Protein AF-A0A1F7IFG2-F1 (afdb_monomer_lite)

Foldseek 3Di:
DDDPPDVVVVVVVVVVLLPPCVVVVVVLVVVVVVLVVCVVVLVVLVVVLVVCVVPDDPPDDCVVNVVSVVVSVVVVVVSVVSVVVSVVVVVVSVVVSVVVCVVVVVVVVVVVVVVVVVD

Organism: NCBI:txid1802056

InterPro domains:
  IPR036640 ABC transporter type 1, transmembrane domain superfamily [SSF90123] (12-115)

Structure (mmCIF, N/CA/C/O backbone):
data_AF-A0A1F7IFG2-F1
#
_entry.id   AF-A0A1F7IFG2-F1
#
loop_
_atom_site.group_PDB
_atom_site.id
_atom_site.type_symbol
_atom_site.label_atom_id
_atom_site.label_alt_id
_atom_site.label_comp_id
_atom_site.label_asym_id
_atom_site.label_entity_id
_atom_site.label_seq_id
_atom_site.pdbx_PDB_ins_code
_atom_site.Cartn_x
_atom_site.Cartn_y
_atom_site.Cartn_z
_atom_site.occupancy
_atom_site.B_iso_or_equiv
_atom_site.auth_seq_id
_atom_site.auth_comp_id
_atom_site.auth_asym_id
_atom_site.auth_atom_id
_atom_site.pdbx_PDB_model_num
ATOM 1 N N . MET A 1 1 ? 1.503 -25.783 -38.163 1.00 37.00 1 MET A N 1
ATOM 2 C CA . MET A 1 1 ? 1.775 -26.229 -36.776 1.00 37.00 1 MET A CA 1
ATOM 3 C C . MET A 1 1 ? 1.340 -25.140 -35.796 1.00 37.00 1 MET A C 1
ATOM 5 O O . MET A 1 1 ? 1.953 -24.080 -35.785 1.00 37.00 1 MET A O 1
ATOM 9 N N . LYS A 1 2 ? 0.261 -25.348 -35.023 1.00 42.44 2 LYS A N 1
ATOM 10 C CA . LYS A 1 2 ? -0.189 -24.399 -33.985 1.00 42.44 2 LYS A CA 1
ATOM 11 C C . LYS A 1 2 ? 0.807 -24.443 -32.819 1.00 42.44 2 LYS A C 1
ATOM 13 O O . LYS A 1 2 ? 0.785 -25.391 -32.041 1.00 42.44 2 LYS A O 1
ATOM 18 N N . LYS A 1 3 ? 1.693 -23.445 -32.708 1.00 52.19 3 LYS A N 1
ATOM 19 C CA . LYS A 1 3 ? 2.486 -23.220 -31.489 1.00 52.19 3 LYS A CA 1
ATOM 20 C C . LYS A 1 3 ? 1.487 -22.986 -30.356 1.00 52.19 3 LYS A C 1
ATOM 22 O O . LYS A 1 3 ? 0.774 -21.985 -30.375 1.00 52.19 3 LYS A O 1
ATOM 27 N N . GLN A 1 4 ? 1.378 -23.924 -29.417 1.00 57.19 4 GLN A N 1
ATOM 28 C CA . GLN A 1 4 ? 0.652 -23.666 -28.181 1.00 57.19 4 GLN A CA 1
ATOM 29 C C . GLN A 1 4 ? 1.391 -22.541 -27.460 1.00 57.19 4 GLN A C 1
ATOM 31 O O . GLN A 1 4 ? 2.494 -22.747 -26.960 1.00 57.19 4 GLN A O 1
ATOM 36 N N . PHE A 1 5 ? 0.813 -21.342 -27.465 1.00 55.78 5 PHE A N 1
ATOM 37 C CA . PHE A 1 5 ? 1.291 -20.227 -26.662 1.00 55.78 5 PHE A CA 1
ATOM 38 C C . PHE A 1 5 ? 1.147 -20.624 -25.192 1.00 55.78 5 PHE A C 1
ATOM 40 O O . PHE A 1 5 ? 0.066 -20.527 -24.614 1.00 55.78 5 PHE A O 1
ATOM 47 N N . ARG A 1 6 ? 2.223 -21.131 -24.585 1.00 69.62 6 ARG A N 1
ATOM 48 C CA . ARG A 1 6 ? 2.272 -21.302 -23.135 1.00 69.62 6 ARG A CA 1
ATOM 49 C C . ARG A 1 6 ? 2.383 -19.916 -22.516 1.00 69.62 6 ARG A C 1
ATOM 51 O O . ARG A 1 6 ? 3.211 -19.114 -22.935 1.00 69.62 6 ARG A O 1
ATOM 58 N N . LEU A 1 7 ? 1.610 -19.654 -21.463 1.00 62.19 7 LEU A N 1
ATOM 59 C CA . LEU A 1 7 ? 1.720 -18.415 -20.682 1.00 62.19 7 LEU A CA 1
ATOM 60 C C . LEU A 1 7 ? 3.163 -18.168 -20.198 1.00 62.19 7 LEU A C 1
ATOM 62 O O . LEU A 1 7 ? 3.600 -17.024 -20.115 1.00 62.19 7 LEU A O 1
ATOM 66 N N . SER A 1 8 ? 3.950 -19.230 -19.991 1.00 64.81 8 SER A N 1
ATOM 67 C CA . SER A 1 8 ? 5.381 -19.145 -19.668 1.00 64.81 8 SER A CA 1
ATOM 68 C C . SER A 1 8 ? 6.228 -18.422 -20.724 1.00 64.81 8 SER A C 1
ATOM 70 O O . SER A 1 8 ? 7.229 -17.797 -20.370 1.00 64.81 8 SER A O 1
ATOM 72 N N . ASP A 1 9 ? 5.840 -18.478 -22.001 1.00 68.06 9 ASP A N 1
ATOM 73 C CA . ASP A 1 9 ? 6.558 -17.814 -23.097 1.00 68.06 9 ASP A CA 1
ATOM 74 C C . ASP A 1 9 ? 6.251 -16.315 -23.175 1.00 68.06 9 ASP A C 1
ATOM 76 O O . ASP A 1 9 ? 7.015 -15.574 -23.785 1.00 68.06 9 ASP A O 1
ATOM 80 N N . LEU A 1 10 ? 5.183 -15.852 -22.515 1.00 65.38 10 LEU A N 1
ATOM 81 C CA . LEU A 1 10 ? 4.872 -14.429 -22.342 1.00 65.38 10 LEU A CA 1
ATOM 82 C C . LEU A 1 10 ? 5.541 -13.860 -21.087 1.00 65.38 10 LEU A C 1
ATOM 84 O O . LEU A 1 10 ? 6.017 -12.727 -21.090 1.00 65.38 10 LEU A O 1
ATOM 88 N N . VAL A 1 11 ? 5.653 -14.667 -20.029 1.00 69.56 11 VAL A N 1
ATOM 89 C CA . VAL A 1 11 ? 6.291 -14.244 -18.774 1.00 69.56 11 VAL A CA 1
ATOM 90 C C . VAL A 1 11 ? 7.788 -13.985 -18.966 1.00 69.56 11 VAL A C 1
ATOM 92 O O . VAL A 1 11 ? 8.295 -12.993 -18.455 1.00 69.56 11 VAL A O 1
ATOM 95 N N . LYS A 1 12 ? 8.501 -14.809 -19.746 1.00 70.00 12 LYS A N 1
ATOM 96 C CA . LYS A 1 12 ? 9.939 -14.619 -20.034 1.00 70.00 12 LYS A CA 1
ATOM 97 C C . LYS A 1 12 ? 10.293 -13.252 -20.647 1.00 70.00 12 LYS A C 1
ATOM 99 O O . LYS A 1 12 ? 11.182 -12.596 -20.108 1.00 70.00 12 LYS A O 1
ATOM 104 N N . PRO A 1 13 ? 9.657 -12.800 -21.743 1.00 69.19 13 PRO A N 1
ATOM 105 C CA . PRO A 1 13 ? 9.950 -11.498 -22.330 1.00 69.19 13 PRO A CA 1
ATOM 106 C C . PRO A 1 13 ? 9.509 -10.349 -21.425 1.00 69.19 13 PRO A C 1
ATOM 108 O O . PRO A 1 13 ? 10.246 -9.379 -21.322 1.00 69.19 13 PRO A O 1
ATOM 111 N N . ILE A 1 14 ? 8.389 -10.465 -20.703 1.00 69.88 14 ILE A N 1
ATOM 112 C CA . ILE A 1 14 ? 7.978 -9.455 -19.709 1.00 69.88 14 ILE A CA 1
ATOM 113 C C . ILE A 1 14 ? 9.033 -9.337 -18.603 1.00 69.88 14 ILE A C 1
ATOM 115 O O . ILE A 1 14 ? 9.448 -8.237 -18.250 1.00 69.88 14 ILE A O 1
ATOM 119 N N . TRP A 1 15 ? 9.530 -10.470 -18.110 1.00 68.44 15 TRP A N 1
ATOM 120 C CA . TRP A 1 15 ? 10.585 -10.530 -17.102 1.00 68.44 15 TRP A CA 1
ATOM 121 C C . TRP A 1 15 ? 11.919 -9.962 -17.604 1.00 68.44 15 TRP A C 1
ATOM 123 O O . TRP A 1 15 ? 12.641 -9.308 -16.854 1.00 68.44 15 TRP A O 1
ATOM 133 N N . PHE A 1 16 ? 12.241 -10.179 -18.882 1.00 69.81 16 PHE A N 1
ATOM 134 C CA . PHE A 1 16 ? 13.419 -9.605 -19.532 1.00 69.81 16 PHE A CA 1
ATOM 135 C C . PHE A 1 16 ? 13.283 -8.086 -19.737 1.00 69.81 16 PHE A C 1
ATO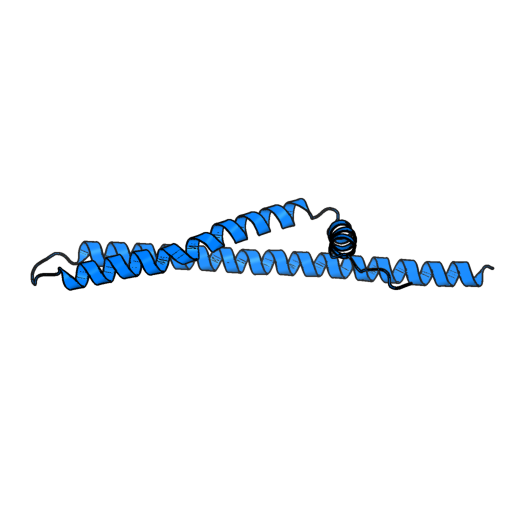M 137 O O . PHE A 1 16 ? 14.222 -7.347 -19.450 1.00 69.81 16 PHE A O 1
ATOM 144 N N . LEU A 1 17 ? 12.106 -7.611 -20.160 1.00 69.00 17 LEU A N 1
ATOM 145 C CA . LEU A 1 17 ? 11.788 -6.190 -20.355 1.00 69.00 17 LEU A CA 1
ATOM 146 C C . LEU A 1 17 ? 11.786 -5.406 -19.036 1.00 69.00 17 LEU A C 1
ATOM 148 O O . LEU A 1 17 ? 12.173 -4.240 -19.013 1.00 69.00 17 LEU A O 1
ATOM 152 N N . LEU A 1 18 ? 11.406 -6.052 -17.930 1.00 67.88 18 LEU A N 1
ATOM 153 C CA . LEU A 1 18 ? 11.464 -5.469 -16.586 1.00 67.88 18 LEU A CA 1
ATOM 154 C C . LEU A 1 18 ? 12.914 -5.233 -16.102 1.00 67.88 18 LEU A C 1
ATOM 156 O O . LEU A 1 18 ? 13.153 -4.416 -15.207 1.00 67.88 18 LEU A O 1
ATOM 160 N N . GLY A 1 19 ? 13.888 -5.911 -16.724 1.00 68.62 19 GLY A N 1
ATOM 161 C CA . GLY A 1 19 ? 15.312 -5.575 -16.691 1.00 68.62 19 GLY A CA 1
ATOM 162 C C . GLY A 1 19 ? 15.890 -5.277 -15.300 1.00 68.62 19 GLY A C 1
ATOM 163 O O . GLY A 1 19 ? 15.687 -6.015 -14.331 1.00 68.62 19 GLY A O 1
ATOM 164 N N . GLY A 1 20 ? 16.653 -4.180 -15.205 1.00 65.56 20 GLY A N 1
ATOM 165 C CA . GLY A 1 20 ? 17.385 -3.753 -14.003 1.00 65.56 20 GLY A CA 1
ATOM 166 C C . GLY A 1 20 ? 16.518 -3.250 -12.841 1.00 65.56 20 GLY A C 1
ATOM 167 O O . GLY A 1 20 ? 16.999 -3.196 -11.710 1.00 65.56 20 GLY A O 1
ATOM 168 N N . LYS A 1 21 ? 15.232 -2.947 -13.071 1.00 67.69 21 LYS A N 1
ATOM 169 C CA . LYS A 1 21 ? 14.316 -2.441 -12.030 1.00 67.69 21 LYS A CA 1
ATOM 170 C C . LYS A 1 21 ? 13.461 -3.539 -11.370 1.00 67.69 21 LYS A C 1
ATOM 172 O O . LYS A 1 21 ? 12.636 -3.251 -10.503 1.00 67.69 21 LYS A O 1
ATOM 177 N N . LYS A 1 22 ? 13.729 -4.815 -11.685 1.00 73.38 22 LYS A N 1
ATOM 178 C CA . LYS A 1 22 ? 13.070 -6.011 -11.116 1.00 73.38 22 LYS A CA 1
ATOM 179 C C . LYS A 1 22 ? 12.986 -6.035 -9.585 1.00 73.38 22 LYS A C 1
ATOM 181 O O . LYS A 1 22 ? 11.975 -6.453 -9.033 1.00 73.38 22 LYS A O 1
ATOM 186 N N . ARG A 1 23 ? 14.029 -5.567 -8.886 1.00 72.38 23 ARG A N 1
ATOM 187 C CA . ARG A 1 23 ? 14.092 -5.594 -7.413 1.00 72.38 23 ARG A CA 1
ATOM 188 C C . ARG A 1 23 ? 13.167 -4.556 -6.779 1.00 72.38 23 ARG A C 1
ATOM 190 O O . ARG A 1 23 ? 12.532 -4.859 -5.779 1.00 72.38 23 ARG A O 1
ATOM 197 N N . GLN A 1 24 ? 13.062 -3.368 -7.379 1.00 73.19 24 GLN A N 1
ATOM 198 C CA . GLN A 1 24 ? 12.109 -2.345 -6.939 1.00 73.19 24 GLN A CA 1
ATOM 199 C C . GLN A 1 24 ? 10.674 -2.804 -7.196 1.00 73.19 24 GLN A C 1
ATOM 201 O O . GLN A 1 24 ? 9.846 -2.703 -6.300 1.00 73.19 24 GLN A O 1
ATOM 206 N N . PHE A 1 25 ? 10.398 -3.378 -8.370 1.00 76.12 25 PHE A N 1
ATOM 207 C CA . PHE A 1 25 ? 9.073 -3.915 -8.683 1.00 76.12 25 PHE A CA 1
ATOM 208 C C . PHE A 1 25 ? 8.646 -5.019 -7.705 1.00 76.12 25 PHE A C 1
ATOM 210 O O . PHE A 1 25 ? 7.580 -4.919 -7.110 1.00 76.12 25 PHE A O 1
ATOM 217 N N . LEU A 1 26 ? 9.503 -6.021 -7.464 1.00 78.81 26 LEU A N 1
ATOM 218 C CA . LEU A 1 26 ? 9.223 -7.105 -6.510 1.00 78.81 26 LEU A CA 1
ATOM 219 C C . LEU A 1 26 ? 9.023 -6.599 -5.077 1.00 78.81 26 LEU A C 1
ATOM 221 O O . LEU A 1 26 ? 8.171 -7.116 -4.357 1.00 78.81 26 LEU A O 1
ATOM 225 N N . PHE A 1 27 ? 9.796 -5.594 -4.660 1.00 80.69 27 PHE A N 1
ATOM 226 C CA . PHE A 1 27 ? 9.660 -4.993 -3.336 1.00 80.69 27 PHE A CA 1
ATOM 227 C C . PHE A 1 27 ? 8.299 -4.307 -3.168 1.00 80.69 27 PHE A C 1
ATOM 229 O O . PHE A 1 27 ? 7.586 -4.583 -2.204 1.00 80.69 27 PHE A O 1
ATOM 236 N N . TRP A 1 28 ? 7.902 -3.473 -4.133 1.00 78.06 28 TRP A N 1
ATOM 237 C CA . TRP A 1 28 ? 6.608 -2.791 -4.105 1.00 78.06 28 TRP A CA 1
ATOM 238 C C . TRP A 1 28 ? 5.426 -3.755 -4.248 1.00 78.06 28 TRP A C 1
ATOM 240 O O . TRP A 1 28 ? 4.446 -3.605 -3.527 1.00 78.06 28 TRP A O 1
ATOM 250 N N . GLU A 1 29 ? 5.529 -4.780 -5.094 1.00 79.75 29 GLU A N 1
ATOM 251 C CA . GLU A 1 29 ? 4.523 -5.848 -5.198 1.00 79.75 29 GLU A CA 1
ATOM 252 C C . GLU A 1 29 ? 4.344 -6.591 -3.869 1.00 79.75 29 GLU A C 1
ATOM 254 O O . GLU A 1 29 ? 3.223 -6.771 -3.401 1.00 79.75 29 GLU A O 1
ATOM 259 N N . THR A 1 30 ? 5.440 -6.952 -3.197 1.00 83.19 30 THR A N 1
ATOM 260 C CA . THR A 1 30 ? 5.373 -7.628 -1.889 1.00 83.19 30 THR A CA 1
ATOM 261 C C . THR A 1 30 ? 4.653 -6.762 -0.851 1.00 83.19 30 THR A C 1
ATOM 263 O O . THR A 1 30 ? 3.796 -7.252 -0.114 1.00 83.19 30 THR A O 1
ATOM 266 N N . ILE A 1 31 ? 4.948 -5.458 -0.824 1.00 83.00 31 ILE A N 1
ATOM 267 C CA . ILE A 1 31 ? 4.252 -4.501 0.046 1.00 83.00 31 ILE A CA 1
ATOM 268 C C . ILE A 1 31 ? 2.768 -4.408 -0.326 1.00 83.00 31 ILE A C 1
ATOM 270 O O . ILE A 1 31 ? 1.923 -4.383 0.566 1.00 83.00 31 ILE A O 1
ATOM 274 N N . LEU A 1 32 ? 2.428 -4.401 -1.618 1.00 83.25 32 LEU A N 1
ATOM 275 C CA . LEU A 1 32 ? 1.040 -4.363 -2.084 1.00 83.25 32 LEU A CA 1
ATOM 276 C C . LEU A 1 32 ? 0.250 -5.569 -1.573 1.00 83.25 32 LEU A C 1
ATOM 278 O O . LEU A 1 32 ? -0.861 -5.399 -1.070 1.00 83.25 32 LEU A O 1
ATOM 282 N N . TYR A 1 33 ? 0.830 -6.766 -1.679 1.00 83.75 33 TYR A N 1
ATOM 283 C CA . TYR A 1 33 ? 0.231 -7.998 -1.170 1.00 83.75 33 TYR A CA 1
ATOM 284 C C . TYR A 1 33 ? -0.006 -7.919 0.336 1.00 83.75 33 TYR A C 1
ATOM 286 O O . TYR A 1 33 ? -1.099 -8.239 0.802 1.00 83.75 33 TYR A O 1
ATOM 294 N N . LEU A 1 34 ? 0.976 -7.422 1.090 1.00 82.94 34 LEU A N 1
ATOM 295 C CA . LEU A 1 34 ? 0.869 -7.266 2.539 1.00 82.94 34 LEU A CA 1
ATOM 296 C C . LEU A 1 34 ? -0.226 -6.259 2.931 1.00 82.94 34 LEU A C 1
ATOM 298 O O . LEU A 1 34 ? -1.001 -6.506 3.851 1.00 82.94 34 LEU A O 1
ATOM 302 N N . VAL A 1 35 ? -0.358 -5.161 2.185 1.00 83.12 35 VAL A N 1
ATOM 303 C CA . VAL A 1 35 ? -1.440 -4.179 2.365 1.00 83.12 35 VAL A CA 1
ATOM 304 C C . VAL A 1 35 ? -2.804 -4.762 1.977 1.00 83.12 35 VAL A C 1
ATOM 306 O O . VAL A 1 35 ? -3.818 -4.404 2.574 1.00 83.12 35 VAL A O 1
ATOM 309 N N . HIS A 1 36 ? -2.860 -5.686 1.015 1.00 80.44 36 HIS A N 1
ATOM 310 C CA . HIS A 1 36 ? -4.107 -6.332 0.602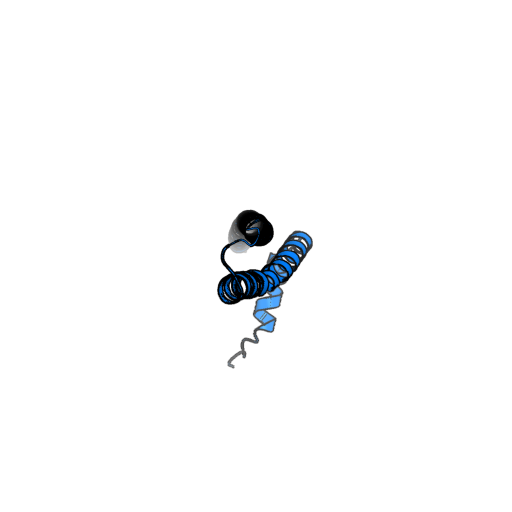 1.00 80.44 36 HIS A CA 1
ATOM 311 C C . HIS A 1 36 ? -4.723 -7.195 1.711 1.00 80.44 36 HIS A C 1
ATOM 313 O O . HIS A 1 36 ? -5.946 -7.239 1.836 1.00 80.44 36 HIS A O 1
ATOM 319 N N . PHE A 1 37 ? -3.899 -7.803 2.571 1.00 79.56 37 PHE A N 1
ATOM 320 C CA . PHE A 1 37 ? -4.382 -8.503 3.768 1.00 79.56 37 PHE A CA 1
ATOM 321 C C . PHE A 1 37 ? -5.128 -7.575 4.739 1.00 79.56 37 PHE A C 1
ATOM 323 O O . PHE A 1 37 ? -5.996 -8.028 5.485 1.00 79.56 37 PHE A O 1
ATOM 330 N N . TYR A 1 38 ? -4.866 -6.265 4.691 1.00 78.06 38 TYR A N 1
ATOM 331 C CA . TYR A 1 38 ? -5.527 -5.286 5.551 1.00 78.06 38 TYR A CA 1
ATOM 332 C C . TYR A 1 38 ? -7.011 -5.069 5.213 1.00 78.06 38 TYR A C 1
ATOM 334 O O . TYR A 1 38 ? -7.735 -4.471 6.004 1.00 78.06 38 TYR A O 1
ATOM 342 N N . VAL A 1 39 ? -7.511 -5.592 4.087 1.00 76.75 39 VAL A N 1
ATOM 343 C CA . VAL A 1 39 ? -8.937 -5.519 3.709 1.00 76.75 39 VAL A CA 1
ATOM 344 C C . VAL A 1 39 ? -9.862 -6.160 4.759 1.00 76.75 39 VAL A C 1
ATOM 346 O O . VAL A 1 39 ? -11.015 -5.755 4.883 1.00 76.75 39 VAL A O 1
ATOM 349 N N . VAL A 1 40 ? -9.361 -7.108 5.557 1.00 78.19 40 VAL A N 1
ATOM 350 C CA . VAL A 1 40 ? -10.143 -7.827 6.583 1.00 78.19 40 VAL A CA 1
ATOM 351 C C . VAL A 1 40 ? -10.220 -7.066 7.919 1.00 78.19 40 VAL A C 1
ATOM 353 O O . VAL A 1 40 ? -11.110 -7.313 8.730 1.00 78.19 40 VAL A O 1
ATOM 356 N N . VAL A 1 41 ? -9.333 -6.096 8.161 1.00 79.06 41 VAL A N 1
ATOM 357 C CA . VAL A 1 41 ? -9.269 -5.357 9.437 1.00 79.06 41 VAL A CA 1
ATOM 358 C C . VAL A 1 41 ? -10.472 -4.417 9.652 1.00 79.06 41 VAL A C 1
ATOM 360 O O . VAL A 1 41 ? -11.054 -4.456 10.739 1.00 79.06 41 VAL A O 1
ATOM 363 N N . PRO A 1 42 ? -10.913 -3.610 8.660 1.00 78.31 42 PRO A N 1
ATOM 364 C CA . PRO A 1 42 ? -12.085 -2.749 8.806 1.00 78.31 42 PRO A CA 1
ATOM 365 C C . PRO A 1 42 ? -13.374 -3.484 9.212 1.00 78.31 42 PRO A C 1
ATOM 367 O O . PRO A 1 42 ? -13.993 -3.048 10.182 1.00 78.31 42 PRO A O 1
ATOM 370 N N . PRO A 1 43 ? -13.794 -4.591 8.560 1.00 82.19 43 PRO A N 1
ATOM 371 C CA . PRO A 1 43 ? -15.031 -5.272 8.941 1.00 82.19 43 PRO A CA 1
ATOM 372 C C . PRO A 1 43 ? -14.972 -5.883 10.349 1.00 82.19 43 PRO A C 1
ATOM 374 O O . PRO A 1 43 ? -15.976 -5.848 11.058 1.00 82.19 43 PRO A O 1
ATOM 377 N N . LEU A 1 44 ? -13.807 -6.366 10.802 1.00 81.06 44 LEU A N 1
ATOM 378 C CA . LEU A 1 44 ? -13.639 -6.861 12.176 1.00 81.06 44 LEU A CA 1
ATOM 379 C C . LEU A 1 44 ? -13.810 -5.749 13.219 1.00 81.06 44 LEU A C 1
ATOM 381 O O . LEU A 1 44 ? -14.480 -5.945 14.235 1.00 81.06 44 LEU A O 1
ATOM 385 N N . LEU A 1 45 ? -13.228 -4.573 12.969 1.00 80.06 45 LEU A N 1
ATOM 386 C CA . LEU A 1 45 ? -13.357 -3.425 13.869 1.00 80.06 45 LEU A CA 1
ATOM 387 C C . LEU A 1 45 ? -14.774 -2.841 13.857 1.00 80.06 45 LEU A C 1
ATOM 389 O O . LEU A 1 45 ? -15.288 -2.487 14.916 1.00 80.06 45 LEU A O 1
ATOM 393 N N . ILE A 1 46 ? -15.436 -2.792 12.697 1.00 81.69 46 ILE A N 1
ATOM 394 C CA . ILE A 1 46 ? -16.847 -2.387 12.600 1.00 81.69 46 ILE A CA 1
ATOM 395 C C . ILE A 1 46 ? -17.726 -3.342 13.413 1.00 81.69 46 ILE A C 1
ATOM 397 O O . ILE A 1 46 ? -18.566 -2.879 14.179 1.00 81.69 46 ILE A O 1
ATOM 401 N N . GLY A 1 47 ? -17.490 -4.655 13.318 1.00 81.81 47 GLY A N 1
ATOM 402 C CA . GLY A 1 47 ? -18.185 -5.647 14.139 1.00 81.81 47 GLY A CA 1
ATOM 403 C C . GLY A 1 47 ? -18.041 -5.365 15.637 1.00 81.81 47 GLY A C 1
ATOM 404 O O . GLY A 1 47 ? -19.042 -5.305 16.340 1.00 81.81 47 GLY A O 1
ATOM 405 N N . LYS A 1 48 ? -16.819 -5.085 16.113 1.00 79.06 48 LYS A N 1
ATOM 406 C CA . LYS A 1 48 ? -16.551 -4.707 17.515 1.00 79.06 48 LYS A CA 1
ATOM 407 C C . LYS A 1 48 ? -17.271 -3.427 17.946 1.00 79.06 48 LYS A C 1
ATOM 409 O O . LYS A 1 48 ? -17.734 -3.345 19.081 1.00 79.06 48 LYS A O 1
ATOM 414 N N . ILE A 1 49 ? -17.355 -2.435 17.060 1.00 80.88 49 ILE A N 1
ATOM 415 C CA . ILE A 1 49 ? -18.081 -1.187 17.323 1.00 80.88 49 ILE A CA 1
ATOM 416 C C . ILE A 1 49 ? -19.581 -1.471 17.458 1.00 80.88 49 ILE A C 1
ATOM 418 O O . ILE A 1 49 ? -20.200 -1.010 18.413 1.00 80.88 49 ILE A O 1
ATOM 422 N N . VAL A 1 50 ? -20.161 -2.252 16.544 1.00 82.31 50 VAL A N 1
ATOM 423 C CA . VAL A 1 50 ? -21.582 -2.636 16.591 1.00 82.31 50 VAL A CA 1
ATOM 424 C C . VAL A 1 50 ? -21.895 -3.427 17.864 1.00 82.31 50 VAL A C 1
ATOM 426 O O . VAL A 1 50 ? -22.876 -3.130 18.538 1.00 82.31 50 VAL A O 1
ATOM 429 N N . ASP A 1 51 ? -21.028 -4.365 18.240 1.00 79.38 51 ASP A N 1
ATOM 430 C CA . ASP A 1 51 ? -21.170 -5.174 19.457 1.00 79.38 51 ASP A CA 1
ATOM 431 C C . ASP A 1 51 ? -21.131 -4.303 20.731 1.00 79.38 51 ASP A C 1
ATOM 433 O O . ASP A 1 51 ? -21.933 -4.475 21.652 1.00 79.38 51 ASP A O 1
ATOM 437 N N . PHE A 1 52 ? -20.266 -3.278 20.749 1.00 78.56 52 PHE A N 1
ATOM 438 C CA . PHE A 1 52 ? -20.238 -2.276 21.818 1.00 78.56 52 PHE A CA 1
ATOM 439 C C . PHE A 1 52 ? -21.565 -1.514 21.928 1.00 78.56 52 PHE A C 1
ATOM 441 O O . 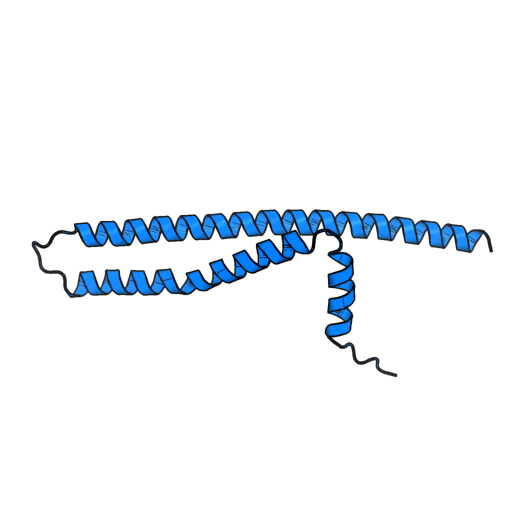PHE A 1 52 ? -22.054 -1.317 23.037 1.00 78.56 52 PHE A O 1
ATOM 448 N N . PHE A 1 53 ? -22.176 -1.122 20.804 1.00 78.19 53 PHE A N 1
ATOM 449 C CA . PHE A 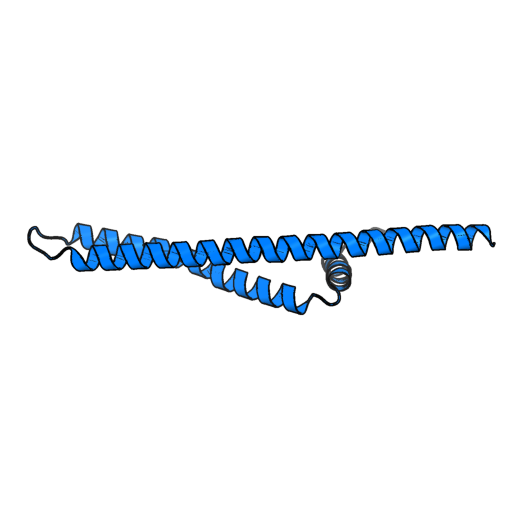1 53 ? -23.477 -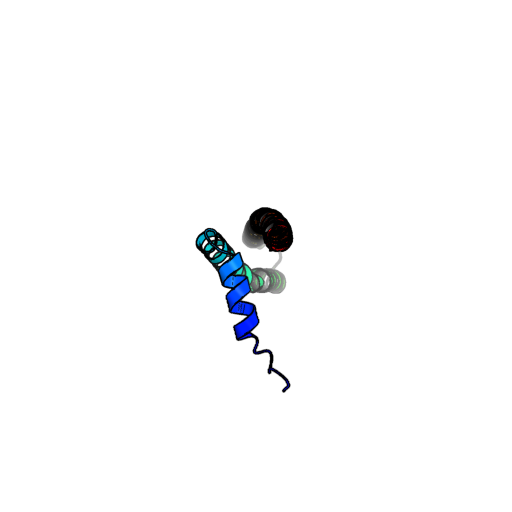0.443 20.810 1.00 78.19 53 PHE A CA 1
ATOM 450 C C . PHE A 1 53 ? -24.627 -1.344 21.275 1.00 78.19 53 PHE A C 1
ATOM 452 O O . PHE A 1 53 ? -25.534 -0.848 21.940 1.00 78.19 53 PHE A O 1
ATOM 459 N N . ILE A 1 54 ? -24.596 -2.645 20.967 1.00 79.75 54 ILE A N 1
ATOM 460 C CA . ILE A 1 54 ? -25.638 -3.600 21.386 1.00 79.75 54 ILE A CA 1
ATOM 461 C C . ILE A 1 54 ? -25.605 -3.826 22.904 1.00 79.75 54 ILE A C 1
ATOM 463 O O . ILE A 1 54 ? -26.656 -3.909 23.539 1.00 79.75 54 ILE A O 1
ATOM 467 N N . SER A 1 55 ? -24.413 -3.888 23.502 1.00 76.00 55 SER A N 1
ATOM 468 C CA . SER A 1 55 ? -24.244 -4.098 24.946 1.00 76.00 55 SER A CA 1
ATOM 469 C C . SER A 1 55 ? -24.272 -2.801 25.776 1.00 76.00 55 SER A C 1
ATOM 471 O O . SER A 1 55 ? -24.103 -2.856 26.998 1.00 76.00 55 SER A O 1
ATOM 473 N N . TYR A 1 56 ? -24.445 -1.637 25.143 1.00 73.06 56 TYR A N 1
ATOM 474 C CA . TYR A 1 56 ? -24.312 -0.339 25.803 1.00 73.06 56 TYR A CA 1
ATOM 475 C C . TYR A 1 56 ? -25.502 -0.026 26.724 1.00 73.06 56 TYR A C 1
ATOM 477 O O . TYR A 1 56 ? -26.656 0.008 26.293 1.00 73.06 56 TYR A O 1
ATOM 485 N N . GLN A 1 57 ? -25.219 0.284 27.993 1.00 72.81 57 GLN A N 1
ATOM 486 C CA . GLN A 1 57 ? -26.211 0.795 28.947 1.00 72.81 57 GLN A CA 1
ATOM 487 C C . GLN A 1 57 ? -26.019 2.298 29.198 1.00 72.81 57 GLN A C 1
ATOM 489 O O . GLN A 1 57 ? -24.893 2.790 29.313 1.00 72.81 57 GLN A O 1
ATOM 494 N N . LYS A 1 58 ? -27.131 3.043 29.311 1.00 65.25 58 LYS A N 1
ATOM 495 C CA . LYS A 1 58 ? -27.126 4.496 29.563 1.00 65.25 58 LYS A CA 1
ATOM 496 C C . LYS A 1 58 ? -26.367 4.810 30.861 1.00 65.25 58 LYS A C 1
ATOM 498 O O . LYS A 1 58 ? -26.807 4.416 31.934 1.00 65.25 58 LYS A O 1
ATOM 503 N N . GLY A 1 59 ? -25.245 5.527 30.745 1.00 69.12 59 GLY A N 1
ATOM 504 C CA . GLY A 1 59 ? -24.361 5.895 31.863 1.00 69.12 59 GLY A CA 1
ATOM 505 C C . GLY A 1 59 ? -22.928 5.360 31.747 1.00 69.12 59 GLY A C 1
ATOM 506 O O . GLY A 1 59 ? -22.061 5.779 32.508 1.00 69.12 59 GLY A O 1
ATOM 507 N N . GLN A 1 60 ? -22.647 4.476 30.785 1.00 70.44 60 GLN A N 1
ATOM 508 C CA . GLN A 1 60 ? -21.290 3.986 30.533 1.00 70.44 60 GLN A CA 1
ATOM 509 C C . GLN A 1 60 ? -20.451 4.974 29.709 1.00 70.44 60 GLN A C 1
ATOM 511 O O . GLN A 1 60 ? -20.957 5.687 28.840 1.00 70.44 60 GLN A O 1
ATOM 516 N N . SER A 1 61 ? -19.141 4.992 29.970 1.00 70.38 61 SER A N 1
ATOM 517 C CA . SER A 1 61 ? -18.184 5.853 29.269 1.00 70.38 61 SER A CA 1
ATOM 518 C C . SER A 1 61 ? -18.108 5.514 27.775 1.00 70.38 61 SER A C 1
ATOM 520 O O . SER A 1 61 ? -17.912 4.357 27.409 1.00 70.38 61 SER A O 1
ATOM 522 N N . LEU A 1 62 ? -18.222 6.531 26.909 1.00 76.06 62 LEU A N 1
ATOM 523 C CA . LEU A 1 62 ? -18.055 6.417 25.450 1.00 76.06 62 LEU A CA 1
ATOM 524 C C . LEU A 1 62 ? -16.576 6.392 25.012 1.00 76.06 62 LEU A C 1
ATOM 526 O O . LEU A 1 62 ? -16.287 6.238 23.826 1.00 76.06 62 LEU A O 1
ATOM 530 N N . ALA A 1 63 ? -15.625 6.531 25.939 1.00 75.69 63 ALA A N 1
ATOM 531 C CA . ALA A 1 63 ? -14.190 6.495 25.650 1.00 75.69 63 ALA A CA 1
ATOM 532 C C . ALA A 1 63 ? -13.728 5.311 24.761 1.00 75.69 63 ALA A C 1
ATOM 534 O O . ALA A 1 63 ? -13.003 5.565 23.795 1.00 75.69 63 ALA A O 1
ATOM 535 N N . PRO A 1 64 ? -14.145 4.046 24.995 1.00 75.88 64 PRO A N 1
ATOM 536 C CA . PRO A 1 64 ? -13.752 2.928 24.132 1.00 75.88 64 PRO A CA 1
ATOM 537 C C . PRO A 1 64 ? -14.252 3.076 22.688 1.00 75.88 64 PRO A C 1
ATOM 539 O O . PRO A 1 64 ? -13.528 2.725 21.761 1.00 75.88 64 PRO A O 1
ATOM 542 N N . PHE A 1 65 ? -15.434 3.656 22.466 1.00 77.88 65 PHE A N 1
ATOM 543 C CA . PHE A 1 65 ? -15.955 3.901 21.118 1.00 77.88 65 PHE A CA 1
ATOM 544 C C . PHE A 1 65 ? -15.094 4.905 20.337 1.00 77.88 65 PHE A C 1
ATOM 546 O O . PHE A 1 65 ? -14.730 4.650 19.183 1.00 77.88 65 PHE A O 1
ATOM 553 N N . TYR A 1 66 ? -14.729 6.027 20.969 1.00 80.56 66 TYR A N 1
ATOM 554 C CA . TYR A 1 66 ? -13.854 7.024 20.347 1.00 80.56 66 TYR A CA 1
ATOM 555 C C . TYR A 1 66 ? -12.468 6.452 20.053 1.00 80.56 66 TYR A C 1
ATOM 557 O O . TYR A 1 66 ? -11.915 6.729 18.990 1.00 80.56 66 TYR A O 1
ATOM 565 N N . PHE A 1 67 ? -11.939 5.608 20.943 1.00 82.56 67 PHE A N 1
ATOM 566 C CA . PHE A 1 67 ? -10.666 4.927 20.726 1.00 82.56 67 PHE A CA 1
ATOM 567 C C . PHE A 1 67 ? -10.718 4.018 19.490 1.00 82.56 67 PHE A C 1
ATOM 569 O O . PHE A 1 67 ? -9.927 4.210 18.569 1.00 82.56 67 PHE A O 1
ATOM 576 N N . TYR A 1 68 ? -11.695 3.105 19.406 1.00 81.00 68 TYR A N 1
ATOM 577 C CA . TYR A 1 68 ? -11.831 2.20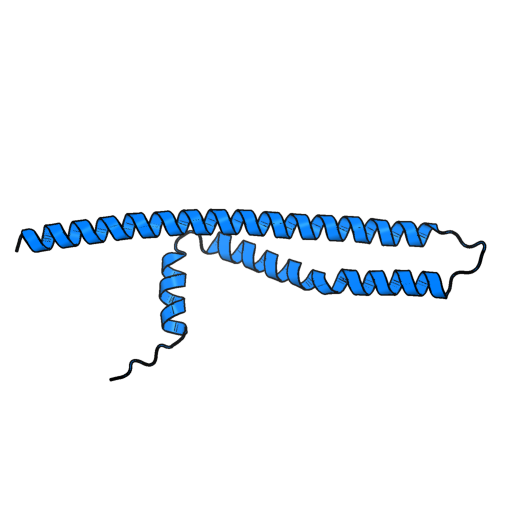9 18.251 1.00 81.00 68 TYR A CA 1
ATOM 578 C C . TYR A 1 68 ? -12.045 2.968 16.939 1.00 81.00 68 TYR A C 1
ATOM 580 O O . TYR A 1 68 ? -11.428 2.630 15.930 1.00 81.00 68 TYR A O 1
ATOM 588 N N . THR A 1 69 ? -12.868 4.018 16.951 1.00 82.88 69 THR A N 1
ATOM 589 C CA . THR A 1 69 ? -13.140 4.836 15.760 1.00 82.88 69 THR A CA 1
ATOM 590 C C . THR A 1 69 ? -11.900 5.609 15.311 1.00 82.88 69 THR A C 1
ATOM 592 O O . THR A 1 69 ? -11.593 5.639 14.118 1.00 82.88 69 THR A O 1
ATOM 595 N N . ALA A 1 70 ? -11.146 6.188 16.250 1.00 85.06 70 ALA A N 1
ATOM 596 C CA . ALA A 1 70 ? -9.906 6.895 15.945 1.00 85.06 70 ALA A CA 1
ATOM 597 C C . ALA A 1 70 ? -8.842 5.943 15.385 1.00 85.06 70 ALA A C 1
ATOM 599 O O . ALA A 1 70 ? -8.237 6.242 14.354 1.00 85.06 70 ALA A O 1
ATOM 600 N N . THR A 1 71 ? -8.650 4.770 16.001 1.00 83.31 71 THR A N 1
ATOM 601 C CA . THR A 1 71 ? -7.722 3.751 15.487 1.00 83.31 71 THR A CA 1
ATOM 602 C C . THR A 1 71 ? -8.126 3.297 14.085 1.00 83.31 71 THR A C 1
ATOM 604 O O . THR A 1 71 ? -7.272 3.203 13.209 1.00 83.31 71 THR A O 1
ATOM 607 N N . LEU A 1 72 ? -9.421 3.077 13.836 1.00 85.62 72 LEU A N 1
ATOM 608 C CA . LEU A 1 72 ? -9.929 2.666 12.526 1.00 85.62 72 LEU A CA 1
ATOM 609 C C . LEU A 1 72 ? -9.664 3.739 11.463 1.00 85.62 72 LEU A C 1
ATOM 611 O O . LEU A 1 72 ? -9.137 3.425 10.395 1.00 85.62 72 LEU A O 1
ATOM 615 N N . GLY A 1 73 ? -9.956 5.004 11.774 1.00 85.88 73 GLY A N 1
ATOM 616 C CA . GLY A 1 73 ? -9.696 6.128 10.876 1.00 85.88 73 GLY A CA 1
ATOM 617 C C . GLY A 1 73 ? -8.213 6.279 10.532 1.00 85.88 73 GLY A C 1
ATOM 618 O O . GLY A 1 73 ? -7.861 6.393 9.356 1.00 85.88 73 GLY A O 1
ATOM 619 N N . ILE A 1 74 ? -7.334 6.215 11.538 1.00 87.94 74 ILE A N 1
ATOM 620 C CA . ILE A 1 74 ? -5.879 6.322 11.346 1.00 87.94 74 ILE A CA 1
ATOM 621 C C . ILE A 1 74 ? -5.363 5.155 10.500 1.00 87.94 74 ILE A C 1
ATOM 623 O O . ILE A 1 74 ? -4.669 5.377 9.507 1.00 87.94 74 ILE A O 1
ATOM 627 N N . SER A 1 75 ? -5.745 3.923 10.841 1.00 85.88 75 SER A N 1
ATOM 628 C CA . SER A 1 75 ? -5.363 2.726 10.093 1.00 85.88 75 SER A CA 1
ATOM 629 C C . SER A 1 75 ? -5.812 2.784 8.634 1.00 85.88 75 SER A C 1
ATOM 631 O O . SER A 1 75 ? -5.028 2.494 7.729 1.00 85.88 75 SER A O 1
ATOM 633 N N . PHE A 1 76 ? -7.057 3.195 8.383 1.00 85.06 76 PHE A N 1
ATOM 634 C CA . PHE A 1 76 ? -7.597 3.298 7.029 1.00 85.06 76 PHE A CA 1
ATOM 635 C C . PHE A 1 76 ? -6.900 4.388 6.208 1.00 85.06 76 PHE A C 1
ATOM 637 O O . PHE A 1 76 ? -6.577 4.172 5.036 1.00 85.06 76 PHE A O 1
ATOM 644 N N . SER A 1 77 ? -6.633 5.540 6.828 1.00 87.06 77 SER A N 1
ATOM 645 C CA . SER A 1 77 ? -5.893 6.636 6.202 1.00 87.06 77 SER A CA 1
ATOM 646 C C . SER A 1 77 ? -4.479 6.196 5.812 1.00 87.06 77 SER A C 1
ATOM 648 O O . SER A 1 77 ? -4.074 6.358 4.659 1.00 87.06 77 SER A O 1
ATOM 650 N N . LEU A 1 78 ? -3.765 5.535 6.729 1.00 87.38 78 LEU A N 1
ATOM 651 C CA . LEU A 1 78 ? -2.411 5.031 6.499 1.00 87.38 78 LEU A CA 1
ATOM 652 C C . LEU A 1 78 ? -2.369 4.018 5.344 1.00 87.38 78 LEU A C 1
ATOM 654 O O . LEU A 1 78 ? -1.549 4.133 4.434 1.00 87.38 78 LEU A O 1
ATOM 658 N N . VAL A 1 79 ? -3.290 3.055 5.338 1.00 85.19 79 VAL A N 1
ATOM 659 C CA . VAL A 1 79 ? -3.393 2.035 4.283 1.00 85.19 79 VAL A CA 1
ATOM 660 C C . VAL A 1 79 ? -3.718 2.654 2.927 1.00 85.19 79 VAL A C 1
ATOM 662 O O . VAL A 1 79 ? -3.110 2.295 1.915 1.00 85.19 79 VAL A O 1
ATOM 665 N N . SER A 1 80 ? -4.643 3.612 2.898 1.00 85.62 80 SER A N 1
ATOM 666 C CA . SER A 1 80 ? -5.012 4.330 1.676 1.00 85.62 80 SER A CA 1
ATOM 667 C C . SER A 1 80 ? -3.838 5.138 1.126 1.00 85.62 80 SER A C 1
ATOM 669 O O . SER A 1 80 ? -3.584 5.114 -0.080 1.00 85.62 80 SER A O 1
ATOM 671 N N . PHE A 1 81 ? -3.078 5.789 2.007 1.00 88.50 81 PHE A N 1
ATOM 672 C CA . PHE A 1 81 ? -1.874 6.528 1.645 1.00 88.50 81 PHE A CA 1
ATOM 673 C C . PHE A 1 81 ? -0.795 5.611 1.055 1.00 88.50 81 PHE A C 1
ATOM 675 O O . PHE A 1 81 ? -0.266 5.901 -0.020 1.00 88.50 81 PHE A O 1
ATOM 682 N N . ILE A 1 82 ? -0.522 4.467 1.694 1.00 86.62 82 ILE A N 1
ATOM 683 C CA . ILE A 1 82 ? 0.433 3.471 1.182 1.00 86.62 82 ILE A CA 1
ATOM 684 C C . ILE A 1 82 ? -0.014 2.968 -0.195 1.00 86.62 82 ILE A C 1
ATOM 686 O O . ILE A 1 82 ? 0.787 2.942 -1.130 1.00 86.62 82 ILE A O 1
ATOM 690 N N . ARG A 1 83 ? -1.298 2.621 -0.361 1.00 86.88 83 ARG A N 1
ATOM 691 C CA . ARG A 1 83 ? -1.847 2.158 -1.646 1.00 86.88 83 ARG A CA 1
ATOM 692 C C . ARG A 1 83 ? -1.693 3.216 -2.745 1.00 86.88 83 ARG A C 1
ATOM 694 O O . ARG A 1 83 ? -1.332 2.869 -3.871 1.00 86.88 83 ARG A O 1
ATOM 701 N N . LEU A 1 84 ? -1.952 4.487 -2.439 1.00 87.88 84 LEU A N 1
ATOM 702 C CA . LEU A 1 84 ? -1.786 5.586 -3.391 1.00 87.88 84 LEU A CA 1
ATOM 703 C C . LEU A 1 84 ? -0.313 5.789 -3.769 1.00 87.88 84 LEU A C 1
ATOM 705 O O . LEU A 1 84 ? 0.004 5.914 -4.952 1.00 87.88 84 LEU A O 1
ATOM 709 N N . SER A 1 85 ? 0.579 5.773 -2.778 1.00 85.31 85 SER A N 1
ATOM 710 C CA . SER A 1 85 ? 2.024 5.876 -2.986 1.00 85.31 85 SER A CA 1
ATOM 711 C C . SER A 1 85 ? 2.529 4.758 -3.901 1.00 85.31 85 SER A C 1
ATOM 713 O O . SER A 1 85 ? 3.164 5.044 -4.916 1.00 85.31 85 SER A O 1
ATOM 715 N N . LEU A 1 86 ? 2.133 3.507 -3.634 1.00 84.00 86 LEU A N 1
ATOM 716 C CA . LEU A 1 86 ? 2.458 2.365 -4.490 1.00 84.00 86 LEU A CA 1
ATOM 717 C C . LEU A 1 86 ? 1.987 2.568 -5.924 1.00 84.00 86 LEU A C 1
ATOM 719 O O . LEU A 1 86 ? 2.761 2.353 -6.854 1.00 84.00 86 LEU A O 1
ATOM 723 N N . LYS A 1 87 ? 0.729 2.986 -6.110 1.00 85.31 87 LYS A N 1
ATOM 724 C CA . LYS A 1 87 ? 0.160 3.208 -7.444 1.00 85.31 87 LYS A CA 1
ATOM 725 C C . LYS A 1 87 ? 0.971 4.242 -8.228 1.00 85.31 87 LYS A C 1
ATOM 727 O O . LYS A 1 87 ? 1.252 4.021 -9.404 1.00 85.31 87 LYS A O 1
ATOM 732 N N . ASN A 1 88 ? 1.379 5.331 -7.578 1.00 87.44 88 ASN A N 1
ATOM 733 C CA . ASN A 1 88 ? 2.203 6.363 -8.205 1.00 87.44 88 ASN A CA 1
ATOM 734 C C . ASN A 1 88 ? 3.601 5.839 -8.553 1.00 87.44 88 ASN A C 1
ATOM 736 O O . ASN A 1 88 ? 4.070 6.040 -9.673 1.00 87.44 88 ASN A O 1
ATOM 740 N N . THR A 1 89 ? 4.259 5.128 -7.636 1.00 85.38 89 THR A N 1
ATOM 741 C CA . THR A 1 89 ? 5.606 4.599 -7.883 1.00 85.38 89 THR A CA 1
ATOM 742 C C . THR A 1 89 ? 5.618 3.530 -8.976 1.00 85.38 89 THR A C 1
ATOM 744 O O . THR A 1 89 ? 6.476 3.584 -9.858 1.00 85.38 89 THR A O 1
ATOM 747 N N . LEU A 1 90 ? 4.656 2.600 -8.976 1.00 84.81 90 LEU A N 1
ATOM 748 C CA . LEU A 1 90 ? 4.510 1.616 -10.055 1.00 84.81 90 LEU A CA 1
ATOM 749 C C . LEU A 1 90 ? 4.177 2.294 -11.388 1.00 84.81 90 LEU A C 1
ATOM 751 O O . LEU A 1 90 ? 4.734 1.914 -12.414 1.00 84.81 90 LEU A O 1
ATOM 755 N N . GLY A 1 91 ? 3.307 3.307 -11.380 1.00 85.44 91 GLY A N 1
ATOM 756 C CA . GLY A 1 91 ? 2.953 4.068 -12.580 1.00 85.44 91 GLY A CA 1
ATOM 757 C C . GLY A 1 91 ? 4.167 4.742 -13.221 1.00 85.44 91 GLY A C 1
ATOM 758 O O . GLY A 1 91 ? 4.410 4.567 -14.416 1.00 85.44 91 GLY A O 1
ATOM 759 N N . ASN A 1 92 ? 4.979 5.431 -12.416 1.00 87.12 92 ASN A N 1
ATOM 760 C CA . ASN A 1 92 ? 6.221 6.054 -12.880 1.00 87.12 92 ASN A CA 1
ATOM 761 C C . ASN A 1 92 ? 7.204 5.007 -13.422 1.00 87.12 92 ASN A C 1
ATOM 763 O O . ASN A 1 92 ? 7.777 5.182 -14.495 1.00 87.12 92 ASN A O 1
ATOM 767 N N . LEU A 1 93 ? 7.341 3.879 -12.721 1.00 85.75 93 LEU A N 1
ATOM 768 C CA . LEU A 1 93 ? 8.204 2.779 -13.137 1.00 85.75 93 LEU A CA 1
ATOM 769 C C . LEU A 1 93 ? 7.792 2.194 -14.499 1.00 85.75 93 LEU A C 1
ATOM 771 O O . LEU A 1 93 ? 8.646 1.952 -15.352 1.00 85.75 93 LEU A O 1
ATOM 775 N N . ILE A 1 94 ? 6.492 1.980 -14.711 1.00 84.44 94 ILE A N 1
ATOM 776 C CA . ILE A 1 94 ? 5.944 1.475 -15.977 1.00 84.44 94 ILE A CA 1
ATOM 777 C C . ILE A 1 94 ? 6.167 2.486 -17.107 1.00 84.44 94 ILE A C 1
ATOM 779 O O . ILE A 1 94 ? 6.500 2.081 -18.224 1.00 84.44 94 ILE A O 1
ATOM 783 N N . SER A 1 95 ? 6.015 3.783 -16.825 1.00 86.69 95 SER A N 1
ATOM 784 C CA . SER A 1 95 ? 6.264 4.854 -17.795 1.00 86.69 95 SER A CA 1
ATOM 785 C C . SER A 1 95 ? 7.721 4.854 -18.270 1.00 86.69 95 SER A C 1
ATOM 787 O O . SER A 1 95 ? 7.975 4.789 -19.475 1.00 86.69 95 SER A O 1
ATOM 789 N N . ASP A 1 96 ? 8.676 4.802 -17.335 1.00 86.69 96 ASP A N 1
ATOM 790 C CA . ASP A 1 96 ? 10.111 4.743 -17.641 1.00 86.69 96 ASP A CA 1
ATOM 791 C C . ASP A 1 96 ? 10.464 3.527 -18.504 1.00 86.69 96 ASP A C 1
ATOM 793 O O . ASP A 1 96 ? 11.171 3.634 -19.507 1.00 86.69 96 ASP A O 1
ATOM 797 N N . ILE A 1 97 ? 9.966 2.350 -18.115 1.00 85.62 97 ILE A N 1
ATOM 798 C CA . ILE A 1 97 ? 10.230 1.103 -18.838 1.00 85.62 97 ILE A CA 1
ATOM 799 C C . ILE A 1 97 ? 9.633 1.181 -20.246 1.00 85.62 97 ILE A C 1
ATOM 801 O O . ILE A 1 97 ? 10.298 0.831 -21.219 1.00 85.62 97 ILE A O 1
ATOM 805 N N . SER A 1 98 ? 8.413 1.703 -20.379 1.00 85.50 98 SER A N 1
ATOM 806 C CA . SER A 1 98 ? 7.755 1.875 -21.679 1.00 85.50 98 SER A CA 1
ATOM 807 C C . SER A 1 98 ? 8.527 2.823 -22.594 1.00 85.50 98 SER A C 1
ATOM 809 O O . SER A 1 98 ? 8.619 2.569 -23.796 1.00 85.50 98 SER A O 1
ATOM 811 N N . TYR A 1 99 ? 9.099 3.895 -22.044 1.00 87.75 99 TYR A N 1
ATOM 812 C CA . TYR A 1 99 ? 9.938 4.825 -22.794 1.00 87.75 99 TYR A CA 1
ATOM 813 C C . TYR A 1 99 ? 11.203 4.137 -23.324 1.00 87.75 99 TYR A C 1
ATOM 815 O O . TYR A 1 99 ? 11.462 4.175 -24.526 1.00 87.75 99 TYR A O 1
ATOM 823 N N . LEU A 1 100 ? 11.934 3.425 -22.460 1.00 86.31 100 LEU A N 1
ATOM 824 C CA . LEU A 1 100 ? 13.153 2.702 -22.845 1.00 86.31 100 LEU A CA 1
ATOM 825 C C . LEU A 1 100 ? 12.888 1.639 -23.916 1.00 86.31 100 LEU A C 1
ATOM 827 O O . LEU A 1 100 ? 13.662 1.501 -24.862 1.00 86.31 100 LEU A O 1
ATOM 831 N N . ILE A 1 101 ? 11.782 0.902 -23.796 1.00 87.19 101 ILE A N 1
ATOM 832 C CA . ILE A 1 101 ? 11.394 -0.112 -24.784 1.00 87.19 101 ILE A CA 1
ATOM 833 C C . ILE A 1 101 ? 11.109 0.535 -26.140 1.00 87.19 101 ILE A C 1
ATOM 835 O O . ILE A 1 101 ? 11.531 -0.000 -27.164 1.00 87.19 101 ILE A O 1
ATOM 839 N N . LYS A 1 102 ? 10.415 1.680 -26.161 1.00 88.25 102 LYS A N 1
ATOM 840 C CA . LYS A 1 102 ? 10.127 2.407 -27.404 1.00 88.25 102 LYS A CA 1
ATOM 841 C C . LYS A 1 102 ? 11.410 2.892 -28.070 1.00 88.25 102 LYS A C 1
ATOM 843 O O . LYS A 1 102 ? 11.591 2.615 -29.250 1.00 88.25 102 LYS A O 1
ATOM 848 N N . VAL A 1 103 ? 12.301 3.551 -27.327 1.00 90.00 103 VAL A N 1
ATOM 849 C CA . VAL A 1 103 ? 13.573 4.071 -27.861 1.00 90.00 103 VAL A CA 1
ATOM 850 C C . VAL A 1 103 ? 14.437 2.937 -28.419 1.00 90.00 103 VAL A C 1
ATOM 852 O O . VAL A 1 103 ? 14.777 2.961 -29.599 1.00 90.00 103 VAL A O 1
ATOM 855 N N . ASN A 1 104 ? 14.668 1.881 -27.632 1.00 86.62 104 ASN A N 1
ATOM 856 C CA . ASN A 1 104 ? 15.437 0.713 -28.079 1.00 86.62 104 ASN A CA 1
ATOM 857 C C . ASN A 1 104 ? 14.779 -0.004 -29.270 1.00 86.62 104 ASN A C 1
ATOM 859 O O . ASN A 1 104 ? 15.459 -0.600 -30.106 1.00 86.62 104 ASN A O 1
ATOM 863 N N . GLY A 1 105 ? 13.445 -0.001 -29.332 1.00 87.44 105 GLY A N 1
ATOM 864 C CA . GLY A 1 105 ? 12.694 -0.540 -30.461 1.00 87.44 105 GLY A CA 1
ATOM 865 C C . GLY A 1 105 ? 12.937 0.262 -31.737 1.00 87.44 105 GLY A C 1
ATOM 866 O O . GLY A 1 105 ? 13.213 -0.329 -32.778 1.00 87.44 105 GLY A O 1
ATOM 867 N N . PHE A 1 106 ? 12.885 1.593 -31.656 1.00 90.62 106 PHE A N 1
ATOM 868 C CA . PHE A 1 106 ? 13.149 2.475 -32.792 1.00 90.62 106 PHE A CA 1
ATOM 869 C C . PHE A 1 106 ? 14.591 2.368 -33.295 1.00 90.62 106 PHE A C 1
ATOM 871 O O . PHE A 1 106 ? 14.779 2.227 -34.502 1.00 90.62 106 PHE A O 1
ATOM 878 N N . GLU A 1 107 ? 15.586 2.358 -32.406 1.00 89.06 107 GLU A N 1
ATOM 879 C CA . GLU A 1 107 ? 16.999 2.192 -32.788 1.00 89.06 107 GLU A CA 1
ATOM 880 C C . GLU A 1 107 ? 17.221 0.896 -33.573 1.00 89.06 107 GLU A C 1
ATOM 882 O O . GLU A 1 107 ? 17.749 0.919 -34.683 1.00 89.06 107 GLU A O 1
ATOM 887 N N . LYS A 1 108 ? 16.696 -0.231 -33.075 1.00 87.31 108 LYS A N 1
ATOM 888 C CA . LYS A 1 108 ? 16.807 -1.522 -33.772 1.00 87.31 108 LYS A CA 1
ATOM 889 C C . LYS A 1 108 ? 16.136 -1.532 -35.144 1.00 87.31 108 LYS A C 1
ATOM 891 O O . LYS A 1 108 ? 16.611 -2.218 -36.047 1.00 87.31 108 LYS A O 1
ATOM 896 N N . LEU A 1 109 ? 15.024 -0.815 -35.307 1.00 89.12 109 LEU A N 1
ATOM 897 C CA . LEU A 1 109 ? 14.335 -0.705 -36.596 1.00 89.12 109 LEU A CA 1
ATOM 898 C C . LEU A 1 109 ? 15.130 0.144 -37.598 1.00 89.12 109 LEU A C 1
ATOM 900 O O . LEU A 1 109 ? 15.133 -0.166 -38.792 1.00 89.12 109 LEU A O 1
ATOM 904 N N . LEU A 1 110 ? 15.806 1.194 -37.126 1.00 88.50 110 LEU A N 1
ATOM 905 C CA . LEU A 1 110 ? 16.673 2.035 -37.952 1.00 88.50 110 LEU A CA 1
ATOM 906 C C . LEU A 1 110 ? 17.938 1.283 -38.378 1.00 88.50 110 LEU A C 1
ATOM 908 O O . LEU A 1 110 ? 18.241 1.252 -39.573 1.00 88.50 110 LEU A O 1
ATOM 912 N N . ASP A 1 111 ? 18.596 0.591 -37.448 1.00 87.69 111 ASP A N 1
ATOM 913 C CA . ASP A 1 111 ? 19.765 -0.247 -37.740 1.00 87.69 111 ASP A CA 1
ATOM 914 C C . ASP A 1 111 ? 19.434 -1.343 -38.754 1.00 87.69 111 ASP A C 1
ATOM 916 O O . ASP A 1 111 ? 20.189 -1.586 -39.696 1.00 87.69 111 ASP A O 1
ATOM 920 N N . PHE A 1 112 ? 18.270 -1.985 -38.609 1.00 85.81 112 PHE A N 1
ATOM 921 C CA . PHE A 1 112 ? 17.830 -3.011 -39.550 1.00 85.81 112 PHE A CA 1
ATOM 922 C C . PHE A 1 112 ? 17.673 -2.458 -40.971 1.00 85.81 112 PHE A C 1
ATOM 924 O O . PHE A 1 112 ? 18.123 -3.084 -41.930 1.00 85.81 112 PHE A O 1
ATOM 931 N N . ARG A 1 113 ? 17.081 -1.265 -41.117 1.00 77.12 113 ARG A N 1
ATOM 932 C CA . ARG A 1 113 ? 16.962 -0.590 -42.419 1.00 77.12 113 ARG A CA 1
ATOM 933 C C . ARG A 1 113 ? 18.338 -0.289 -43.010 1.00 77.12 113 ARG A C 1
ATOM 935 O O . ARG A 1 113 ? 18.546 -0.515 -44.199 1.00 77.12 113 ARG A O 1
ATOM 942 N N . GLN A 1 114 ? 19.258 0.231 -42.206 1.00 74.44 114 GLN A N 1
ATOM 943 C CA . GLN A 1 114 ? 20.578 0.636 -42.683 1.00 74.44 114 GLN A CA 1
ATOM 944 C C . GLN A 1 114 ? 21.418 -0.568 -43.127 1.00 74.44 114 GLN A C 1
ATOM 946 O O . GLN A 1 114 ? 22.062 -0.514 -44.172 1.00 74.44 114 GLN A O 1
ATOM 951 N N . ASN A 1 115 ? 21.326 -1.685 -42.404 1.00 73.75 115 ASN A N 1
ATOM 952 C CA . ASN A 1 115 ? 22.006 -2.930 -42.763 1.00 73.75 115 ASN A CA 1
ATOM 953 C C . ASN A 1 115 ? 21.374 -3.623 -43.986 1.00 73.75 115 ASN A C 1
ATOM 955 O O . ASN A 1 115 ? 22.066 -4.288 -44.751 1.00 73.75 115 ASN A O 1
ATOM 959 N N . PHE A 1 116 ? 20.065 -3.445 -44.201 1.00 72.75 116 PHE A N 1
ATOM 960 C CA . PHE A 1 116 ? 19.374 -3.926 -45.401 1.00 72.75 116 PHE A CA 1
ATOM 961 C C . PHE A 1 116 ? 19.700 -3.090 -46.647 1.00 72.75 116 PHE A C 1
ATOM 963 O O . PHE A 1 116 ? 19.644 -3.609 -47.750 1.00 72.75 116 PHE A O 1
ATOM 970 N N . CYS A 1 117 ? 20.049 -1.810 -46.491 1.00 63.38 117 CYS A N 1
ATOM 971 C CA . CYS A 1 117 ? 20.413 -0.935 -47.609 1.00 63.38 117 CYS A CA 1
ATOM 972 C C . CYS A 1 117 ? 21.880 -1.096 -48.063 1.00 63.38 117 CYS A C 1
ATOM 974 O O . CYS A 1 117 ? 22.239 -0.641 -49.146 1.00 63.38 117 CYS A O 1
ATOM 976 N N . LEU A 1 118 ? 22.730 -1.712 -47.233 1.00 59.31 118 LEU A N 1
ATOM 977 C CA . LEU A 1 118 ? 24.149 -1.988 -47.505 1.00 59.31 118 LEU A CA 1
ATOM 978 C C . LEU A 1 118 ? 24.394 -3.392 -48.096 1.00 59.31 118 LEU A C 1
ATOM 980 O O . LEU A 1 118 ? 25.548 -3.801 -48.238 1.00 59.31 118 LEU A O 1
ATOM 984 N N . ARG A 1 119 ? 23.330 -4.129 -48.433 1.00 49.81 119 ARG A N 1
ATOM 985 C CA . ARG A 1 119 ? 23.360 -5.475 -49.015 1.00 49.81 119 ARG A CA 1
ATOM 986 C C . ARG A 1 119 ? 22.526 -5.522 -50.287 1.00 49.81 119 ARG A C 1
ATOM 988 O O . ARG A 1 119 ? 22.921 -6.292 -51.187 1.00 49.81 119 ARG A O 1
#

Secondary structure (DSSP, 8-state):
------HHHHHHHHHHHTGGGHHHHHHHHHHHHHHHGGGGHHHHHHHHHHHHHHT--TTS-SHHHHHHHHHHHHHHHHHHHHHHHHHHHHHHHHHHHHHHHHHHHHHHHHHHHHHHHT-

Sequence (119 aa):
MKKQFRLSDLVKPIWFLLGGKKRQFLFWETILYLVHFYVVVPPLLIGKIVDFFISYQKGQSLAPFYFYTATLGISFSLVSFIRLSLKNTLGNLISDISYLIKVNGFEKLLDFRQNFCLR

Radius of gyration: 25.79 Å; chains: 1; bounding box: 51×33×81 Å

pLDDT: mean 78.0, std 9.97, range [37.0, 90.62]